Protein AF-A0A453SNB1-F1 (afdb_monomer_lite)

Radius of gyration: 25.29 Å; chains: 1; bounding box: 62×30×61 Å

Organism: Aegilops tauschii subsp. strangulata (NCBI:txid200361)

Structure (mmCIF, N/CA/C/O backbone):
data_AF-A0A453SNB1-F1
#
_entry.id   AF-A0A453SNB1-F1
#
loop_
_atom_site.group_PDB
_atom_site.id
_atom_site.type_symbol
_atom_site.label_atom_id
_atom_site.label_alt_id
_atom_site.label_comp_id
_atom_site.label_asym_id
_atom_site.label_entity_id
_atom_site.label_seq_id
_atom_site.pdbx_PDB_ins_code
_atom_site.Cartn_x
_atom_site.Cartn_y
_atom_site.Cartn_z
_atom_site.occupancy
_atom_site.B_iso_or_equiv
_atom_site.auth_seq_id
_atom_site.auth_comp_id
_atom_site.auth_asym_id
_atom_site.auth_atom_id
_atom_site.pdbx_PDB_model_num
ATOM 1 N N . MET A 1 1 ? 15.247 -21.596 -28.899 1.00 39.53 1 MET A N 1
ATOM 2 C CA . MET A 1 1 ? 14.717 -20.238 -28.649 1.00 39.53 1 MET A CA 1
ATOM 3 C C . MET A 1 1 ? 15.774 -19.451 -27.867 1.00 39.53 1 MET A C 1
ATOM 5 O O . MET A 1 1 ? 15.579 -19.156 -26.703 1.00 39.53 1 MET A O 1
ATOM 9 N N . ALA A 1 2 ? 16.946 -19.227 -28.479 1.00 36.28 2 ALA A N 1
ATOM 10 C CA . ALA A 1 2 ? 18.142 -18.674 -27.818 1.00 36.28 2 ALA A CA 1
ATOM 11 C C . ALA A 1 2 ? 19.017 -17.837 -28.780 1.00 36.28 2 ALA A C 1
ATOM 13 O O . ALA A 1 2 ? 20.202 -17.685 -28.550 1.00 36.28 2 ALA A O 1
ATOM 14 N N . SER A 1 3 ? 18.457 -17.332 -29.888 1.00 42.03 3 SER A N 1
ATOM 15 C CA . SER A 1 3 ? 19.256 -16.755 -30.989 1.00 42.03 3 SER A CA 1
ATOM 16 C C . SER A 1 3 ? 19.135 -15.230 -31.132 1.00 42.03 3 SER A C 1
ATOM 18 O O . SER A 1 3 ? 19.986 -14.609 -31.758 1.00 42.03 3 SER A O 1
ATOM 20 N N . THR A 1 4 ? 18.127 -14.592 -30.525 1.00 48.72 4 THR A N 1
ATOM 21 C CA . THR A 1 4 ? 17.898 -13.141 -30.685 1.00 48.72 4 THR A CA 1
ATOM 22 C C . THR A 1 4 ? 18.776 -12.283 -29.762 1.00 48.72 4 THR A C 1
ATOM 24 O O . THR A 1 4 ? 19.136 -11.174 -30.143 1.00 48.72 4 THR A O 1
ATOM 27 N N . GLY A 1 5 ? 19.166 -12.792 -28.585 1.00 46.88 5 GLY A N 1
ATOM 28 C CA . GLY A 1 5 ? 19.986 -12.051 -27.612 1.00 46.88 5 GLY A CA 1
ATOM 29 C C . GLY A 1 5 ? 21.475 -11.979 -27.964 1.00 46.88 5 GLY A C 1
ATOM 30 O O . GLY A 1 5 ? 22.120 -10.970 -27.712 1.00 46.88 5 GLY A O 1
ATOM 31 N N . GLU A 1 6 ? 22.031 -13.007 -28.607 1.00 47.53 6 GLU A N 1
ATOM 32 C CA . GLU A 1 6 ? 23.444 -12.998 -29.019 1.00 47.53 6 GLU A CA 1
ATOM 33 C C . GLU A 1 6 ? 23.689 -12.028 -30.185 1.00 47.53 6 GLU A C 1
ATOM 35 O O . GLU A 1 6 ? 24.735 -11.381 -30.271 1.00 47.53 6 GLU A O 1
ATOM 40 N N . HIS A 1 7 ? 22.686 -11.860 -31.052 1.00 47.31 7 HIS A N 1
ATOM 41 C CA . HIS A 1 7 ? 22.770 -10.957 -32.193 1.00 47.31 7 HIS A CA 1
ATOM 42 C C . HIS A 1 7 ? 22.855 -9.486 -31.762 1.00 47.31 7 HIS A C 1
ATOM 44 O O . HIS A 1 7 ? 23.685 -8.756 -32.294 1.00 47.31 7 HIS A O 1
ATOM 50 N N . THR A 1 8 ? 22.080 -9.037 -30.773 1.00 53.03 8 THR A N 1
ATOM 51 C CA . THR A 1 8 ? 22.113 -7.637 -30.304 1.00 53.03 8 THR A CA 1
ATOM 52 C C . THR A 1 8 ? 23.410 -7.295 -29.572 1.00 53.03 8 THR A C 1
ATOM 54 O O . THR A 1 8 ? 23.986 -6.234 -29.814 1.00 53.03 8 THR A O 1
ATOM 57 N N . VAL A 1 9 ? 23.933 -8.222 -28.764 1.00 54.91 9 VAL A N 1
ATOM 58 C CA . VAL A 1 9 ? 25.241 -8.088 -28.097 1.00 54.91 9 VAL A CA 1
ATOM 59 C C . VAL A 1 9 ? 26.369 -7.983 -29.129 1.00 54.91 9 VAL A C 1
ATOM 61 O O . VAL A 1 9 ? 27.257 -7.141 -29.002 1.00 54.91 9 VAL A O 1
ATOM 64 N N . SER A 1 10 ? 26.298 -8.772 -30.207 1.00 52.62 10 SER A N 1
ATOM 65 C CA . SER A 1 10 ? 27.281 -8.712 -31.295 1.00 52.62 10 SER A CA 1
ATOM 66 C C . SER A 1 10 ? 27.221 -7.414 -32.114 1.00 52.62 10 SER A C 1
ATOM 68 O O . SER A 1 10 ? 28.244 -6.988 -32.651 1.00 52.62 10 SER A O 1
ATOM 70 N N . LEU A 1 11 ? 26.054 -6.758 -32.190 1.00 54.19 11 LEU A N 1
ATOM 71 C CA . LEU A 1 11 ? 25.912 -5.457 -32.850 1.00 54.19 11 LEU A CA 1
ATOM 72 C C . LEU A 1 11 ? 26.470 -4.317 -31.994 1.00 54.19 11 LEU A C 1
ATOM 74 O O . LEU A 1 11 ? 27.152 -3.454 -32.538 1.00 54.19 11 LEU A O 1
ATOM 78 N N . LEU A 1 12 ? 26.273 -4.344 -30.671 1.00 54.28 12 LEU A N 1
ATOM 79 C CA . LEU A 1 12 ? 26.874 -3.363 -29.757 1.00 54.28 12 LEU A CA 1
ATOM 80 C C . LEU A 1 12 ? 28.407 -3.459 -29.726 1.00 54.28 12 LEU A C 1
ATOM 82 O O . LEU A 1 12 ? 29.081 -2.435 -29.673 1.00 54.28 12 LEU A O 1
ATOM 86 N N . ALA A 1 13 ? 28.965 -4.667 -29.854 1.00 57.50 13 ALA A N 1
ATOM 87 C CA . ALA A 1 13 ? 30.412 -4.882 -29.951 1.00 57.50 13 ALA A CA 1
ATOM 88 C C . ALA A 1 13 ? 31.044 -4.328 -31.248 1.00 57.50 13 ALA A C 1
ATOM 90 O O . ALA A 1 13 ? 32.267 -4.239 -31.348 1.00 57.50 13 ALA A O 1
ATOM 91 N N . ARG A 1 14 ? 30.226 -3.981 -32.252 1.00 59.19 14 ARG A N 1
ATOM 92 C CA . ARG A 1 14 ? 30.658 -3.501 -33.575 1.00 59.19 14 ARG A CA 1
ATOM 93 C C . ARG A 1 14 ? 30.433 -2.001 -33.788 1.00 59.19 14 ARG A C 1
ATOM 95 O O . ARG A 1 14 ? 30.797 -1.489 -34.846 1.00 59.19 14 ARG A O 1
ATOM 102 N N . LEU A 1 15 ? 29.822 -1.315 -32.823 1.00 55.97 15 LEU A N 1
ATOM 103 C CA . LEU A 1 15 ? 29.594 0.126 -32.862 1.00 55.97 15 LEU A CA 1
ATOM 104 C C . LEU A 1 15 ? 30.844 0.889 -32.389 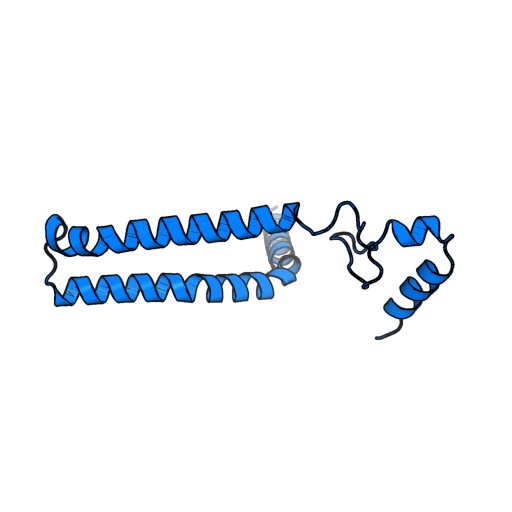1.00 55.97 15 LEU A C 1
ATOM 106 O O . LEU A 1 15 ? 31.593 0.374 -31.557 1.00 55.97 15 LEU A O 1
ATOM 110 N N . PRO A 1 16 ? 31.093 2.107 -32.908 1.00 57.72 16 PRO A N 1
ATOM 111 C CA . PRO A 1 16 ? 32.170 2.959 -32.412 1.00 57.72 16 PRO A CA 1
ATOM 112 C C . PRO A 1 16 ? 32.019 3.153 -30.899 1.00 57.72 16 PRO A C 1
ATOM 114 O O . PRO A 1 16 ? 30.904 3.324 -30.408 1.00 57.72 16 PRO A O 1
ATOM 117 N N . THR A 1 17 ? 33.136 3.125 -30.170 1.00 57.25 17 THR A N 1
ATOM 118 C CA . THR A 1 17 ? 33.204 3.138 -28.697 1.00 57.25 17 THR A CA 1
ATOM 119 C C . THR A 1 17 ? 32.357 4.244 -28.050 1.00 57.25 17 THR A C 1
ATOM 121 O O . THR A 1 17 ? 31.824 4.038 -26.967 1.00 57.25 17 THR A O 1
ATOM 124 N N . GLU A 1 18 ? 32.147 5.369 -28.743 1.00 56.44 18 GLU A N 1
ATOM 125 C CA . GLU A 1 18 ? 31.286 6.471 -28.289 1.00 56.44 18 GLU A CA 1
ATOM 126 C C . GLU A 1 18 ? 29.796 6.103 -28.187 1.00 56.44 18 GLU A C 1
ATOM 128 O O . GLU A 1 18 ? 29.119 6.528 -27.256 1.00 56.44 18 GLU A O 1
ATOM 133 N N . ALA A 1 19 ? 29.274 5.267 -29.090 1.00 56.31 19 ALA A N 1
ATOM 134 C CA . ALA A 1 19 ? 27.885 4.811 -29.015 1.00 56.31 19 ALA A CA 1
ATOM 135 C C . ALA A 1 19 ? 27.689 3.784 -27.887 1.00 56.31 19 ALA A C 1
ATOM 137 O O . ALA A 1 19 ? 26.620 3.722 -27.292 1.00 56.31 19 ALA A O 1
ATOM 138 N N . ALA A 1 20 ? 28.714 2.994 -27.552 1.00 58.16 20 ALA A N 1
ATOM 139 C CA . ALA A 1 20 ? 28.642 2.002 -26.478 1.00 58.16 20 ALA A CA 1
ATOM 140 C C . ALA A 1 20 ? 28.639 2.623 -25.064 1.00 58.16 20 ALA A C 1
ATOM 142 O O . ALA A 1 20 ? 28.152 1.988 -24.130 1.00 58.16 20 ALA A O 1
ATOM 143 N N . GLU A 1 21 ? 29.140 3.854 -24.890 1.00 61.22 21 GLU A N 1
ATOM 144 C CA . GLU A 1 21 ? 29.077 4.577 -23.608 1.00 61.22 21 GLU A CA 1
ATOM 145 C C . GLU A 1 21 ? 27.679 5.132 -23.289 1.00 61.22 21 GLU A C 1
ATOM 147 O O . GLU A 1 21 ? 27.337 5.307 -22.112 1.00 61.22 21 GLU A O 1
ATOM 152 N N . GLU A 1 22 ? 26.861 5.394 -24.313 1.00 68.81 22 GLU A N 1
ATOM 153 C CA . GLU A 1 22 ? 25.543 6.020 -24.162 1.00 68.81 22 GLU A CA 1
ATOM 154 C C . GLU A 1 22 ? 24.455 5.030 -23.700 1.00 68.81 22 GLU A C 1
ATOM 156 O O . GLU A 1 22 ? 23.502 5.420 -23.016 1.00 68.81 22 GLU A O 1
ATOM 161 N N . TYR A 1 23 ? 24.623 3.736 -23.992 1.00 69.62 23 TYR A N 1
ATOM 162 C CA . TYR A 1 23 ? 23.679 2.668 -23.646 1.00 69.62 23 TYR A CA 1
ATOM 163 C C . TYR A 1 23 ? 24.163 1.806 -22.472 1.00 69.62 23 TYR A C 1
ATOM 165 O O . TYR A 1 23 ? 25.355 1.678 -22.191 1.00 69.62 23 TYR A O 1
ATOM 173 N N . THR A 1 24 ? 23.223 1.204 -21.747 1.00 70.69 24 THR A N 1
ATOM 174 C CA . THR A 1 24 ? 23.516 0.304 -20.634 1.00 70.69 24 THR A CA 1
ATOM 175 C C . THR A 1 24 ? 24.057 -1.026 -21.167 1.00 70.69 24 THR A C 1
ATOM 177 O O . THR A 1 24 ? 23.393 -1.745 -21.910 1.00 70.69 24 THR A O 1
ATOM 180 N N . THR A 1 25 ? 25.294 -1.363 -20.801 1.00 69.25 25 THR A N 1
ATOM 181 C CA . THR A 1 25 ? 26.016 -2.552 -21.296 1.00 69.25 25 THR A CA 1
ATOM 182 C C . THR A 1 25 ? 25.624 -3.856 -20.581 1.00 69.25 25 THR A C 1
ATOM 184 O O . THR A 1 25 ? 26.208 -4.903 -20.836 1.00 69.25 25 THR A O 1
ATOM 187 N N . ASP A 1 26 ? 24.648 -3.799 -19.674 1.00 73.69 26 ASP A N 1
ATOM 188 C CA . ASP A 1 26 ? 24.143 -4.902 -18.845 1.00 73.69 26 ASP A CA 1
ATOM 189 C C . ASP A 1 26 ? 22.993 -5.691 -19.500 1.00 73.69 26 ASP A C 1
ATOM 191 O O . ASP A 1 26 ? 22.501 -6.660 -18.925 1.00 73.69 26 ASP A O 1
ATOM 195 N N . GLY A 1 27 ? 22.569 -5.291 -20.704 1.00 68.75 27 GLY A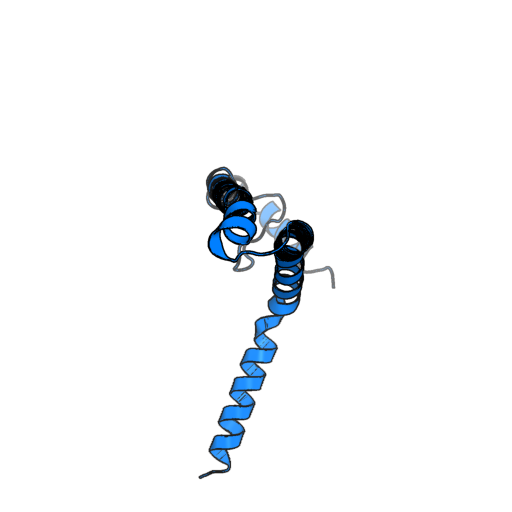 N 1
ATOM 196 C CA . GLY A 1 27 ? 21.453 -5.914 -21.419 1.00 68.75 27 GLY A CA 1
ATOM 197 C C . GLY A 1 27 ? 20.071 -5.407 -20.995 1.00 68.75 27 GLY A C 1
ATOM 198 O O . GLY A 1 27 ? 19.070 -5.991 -21.407 1.00 68.75 27 GLY A O 1
ATOM 199 N N . SER A 1 28 ? 19.997 -4.331 -20.204 1.00 71.81 28 SER A N 1
ATOM 200 C CA . SER A 1 28 ? 18.743 -3.632 -19.912 1.00 71.81 28 SER A CA 1
ATOM 201 C C . SER A 1 28 ? 18.116 -3.077 -21.199 1.00 71.81 28 SER A C 1
ATOM 203 O O . SER A 1 28 ? 18.791 -2.460 -22.029 1.00 71.81 28 SER A O 1
ATOM 205 N N . LEU A 1 29 ? 16.814 -3.316 -21.369 1.00 73.00 29 LEU A N 1
ATOM 206 C CA . LEU A 1 29 ? 16.020 -2.850 -22.502 1.00 73.00 29 LEU A CA 1
ATOM 207 C C . LEU A 1 29 ? 14.983 -1.835 -22.019 1.00 73.00 29 LEU A C 1
ATOM 209 O O . LEU A 1 29 ? 14.419 -1.978 -20.934 1.00 73.00 29 LEU A O 1
ATOM 213 N N . ASP A 1 30 ? 14.723 -0.821 -22.834 1.00 71.81 30 ASP A N 1
ATOM 214 C CA . ASP A 1 30 ? 13.621 0.113 -22.619 1.00 71.81 30 ASP A CA 1
ATOM 215 C C . ASP A 1 30 ? 12.264 -0.566 -22.900 1.00 71.81 30 ASP A C 1
ATOM 217 O O . ASP A 1 30 ? 12.201 -1.673 -23.443 1.00 71.81 30 ASP A O 1
ATOM 221 N N . PHE A 1 31 ? 11.158 0.107 -22.577 1.00 66.75 31 PHE A N 1
ATOM 222 C CA . PHE A 1 31 ? 9.794 -0.384 -22.824 1.00 66.75 31 PHE A CA 1
ATOM 223 C C . PHE A 1 31 ? 9.518 -0.733 -24.299 1.00 66.75 31 PHE A C 1
ATOM 225 O O . PHE A 1 31 ? 8.681 -1.593 -24.571 1.00 66.75 31 PHE A O 1
ATOM 232 N N . ASP A 1 32 ? 10.250 -0.120 -25.234 1.00 73.00 32 ASP A N 1
ATOM 233 C CA . ASP A 1 32 ? 10.171 -0.381 -26.679 1.00 73.00 32 ASP A CA 1
ATOM 234 C C . ASP A 1 32 ? 11.093 -1.526 -27.156 1.00 73.00 32 ASP A C 1
ATOM 236 O O . ASP A 1 32 ? 11.170 -1.810 -28.350 1.00 73.00 32 ASP A O 1
ATOM 240 N N . GLY A 1 33 ? 11.816 -2.191 -26.246 1.00 69.00 33 GLY A N 1
ATOM 241 C CA . GLY A 1 33 ? 12.725 -3.301 -26.565 1.00 69.00 33 GLY A CA 1
ATOM 242 C C . GLY A 1 33 ? 14.085 -2.881 -27.137 1.00 69.00 33 GLY A C 1
ATOM 243 O O . GLY A 1 33 ? 14.858 -3.737 -27.565 1.00 69.00 33 GLY A O 1
ATOM 244 N N . ASN A 1 34 ? 14.393 -1.582 -27.137 1.00 75.25 34 ASN A N 1
ATOM 245 C CA . ASN A 1 34 ? 15.698 -1.041 -27.528 1.00 75.25 34 ASN A CA 1
ATOM 246 C C . ASN A 1 34 ? 16.689 -1.086 -26.349 1.00 75.25 34 ASN A C 1
ATOM 248 O O . ASN A 1 34 ? 16.241 -1.047 -25.204 1.00 75.25 34 ASN A O 1
ATOM 252 N N . PRO A 1 35 ? 18.017 -1.122 -26.585 1.00 72.75 35 PRO A N 1
ATOM 253 C CA . PRO A 1 35 ? 19.011 -0.994 -25.517 1.00 72.75 35 PRO A CA 1
ATOM 254 C C . PRO A 1 35 ? 18.745 0.266 -24.687 1.00 72.75 35 PRO A C 1
ATOM 256 O O . PRO A 1 35 ? 18.554 1.346 -25.249 1.00 72.75 35 PRO A O 1
ATOM 259 N N . ALA A 1 36 ? 18.689 0.140 -23.362 1.00 73.75 36 ALA A N 1
ATOM 260 C CA . ALA A 1 36 ? 18.338 1.261 -22.501 1.00 73.75 36 ALA A CA 1
ATOM 261 C C . ALA A 1 36 ? 19.446 2.326 -22.492 1.00 73.75 36 ALA A C 1
ATOM 263 O O . ALA A 1 36 ? 20.635 2.028 -22.404 1.00 73.75 36 ALA A O 1
ATOM 264 N N . LEU A 1 37 ? 19.062 3.601 -22.572 1.00 72.88 37 LEU A N 1
ATOM 265 C CA . LEU A 1 37 ? 20.001 4.724 -22.495 1.00 72.88 37 LEU A CA 1
ATOM 266 C C . LEU A 1 37 ? 20.478 4.909 -21.051 1.00 72.88 37 LEU A C 1
ATOM 268 O O . LEU A 1 37 ? 19.661 5.110 -20.148 1.00 72.88 37 LEU A O 1
ATOM 272 N N . LYS A 1 38 ? 21.793 4.918 -20.823 1.00 70.94 38 LYS A N 1
ATOM 273 C CA . LYS A 1 38 ? 22.415 5.014 -19.489 1.00 70.94 38 LYS A CA 1
ATOM 274 C C . LYS A 1 38 ? 22.147 6.354 -18.797 1.00 70.94 38 LYS A C 1
ATOM 276 O O . LYS A 1 38 ? 22.074 6.422 -17.574 1.00 70.94 38 LYS A O 1
ATOM 281 N N . ASN A 1 39 ? 21.981 7.428 -19.572 1.00 69.31 39 ASN A N 1
ATOM 282 C CA . ASN A 1 39 ? 21.727 8.783 -19.064 1.00 69.31 39 ASN A CA 1
ATOM 283 C C . ASN A 1 39 ? 20.252 9.045 -18.688 1.00 69.31 39 ASN A C 1
ATOM 285 O O . ASN A 1 39 ? 19.963 9.963 -17.915 1.00 69.31 39 ASN A O 1
ATOM 289 N N . ARG A 1 40 ? 19.314 8.260 -19.232 1.00 66.00 40 ARG A N 1
ATOM 290 C CA . ARG A 1 40 ? 17.862 8.452 -19.077 1.00 66.00 40 ARG A CA 1
ATOM 291 C C . ARG A 1 40 ? 17.199 7.363 -18.244 1.00 66.00 40 ARG A C 1
ATOM 293 O O . ARG A 1 40 ? 16.171 7.643 -17.627 1.00 66.00 40 ARG A O 1
ATOM 300 N N . THR A 1 41 ? 17.777 6.168 -18.208 1.00 66.50 41 THR A N 1
ATOM 301 C CA . THR A 1 41 ? 17.163 4.983 -17.603 1.00 66.50 41 THR A CA 1
ATOM 302 C C . THR A 1 41 ? 17.808 4.681 -16.252 1.00 66.50 41 THR A C 1
ATOM 304 O O . THR A 1 41 ? 19.020 4.518 -16.152 1.00 66.50 41 THR A O 1
ATOM 307 N N . GLY A 1 42 ? 16.994 4.606 -15.194 1.00 70.50 42 GLY A N 1
ATOM 308 C CA . GLY A 1 42 ? 17.449 4.251 -13.844 1.00 70.50 42 GLY A CA 1
ATOM 309 C C . GLY A 1 42 ? 18.094 5.389 -13.032 1.00 70.50 42 GLY A C 1
ATOM 310 O O . GLY A 1 42 ? 17.959 6.577 -13.328 1.00 70.50 42 GLY A O 1
ATOM 311 N N . GLY A 1 43 ? 18.741 5.026 -11.920 1.00 79.81 43 GLY A N 1
ATOM 312 C CA . GLY A 1 43 ? 19.470 5.951 -11.044 1.00 79.81 43 GLY A CA 1
ATOM 313 C C . GLY A 1 43 ? 18.605 6.769 -10.070 1.00 79.81 43 GLY A C 1
ATOM 314 O O . GLY A 1 43 ? 17.533 6.350 -9.627 1.00 79.81 43 GLY A O 1
ATOM 315 N N . TRP A 1 44 ? 19.082 7.966 -9.704 1.00 80.38 44 TRP A N 1
ATOM 316 C CA . TRP A 1 44 ? 18.494 8.797 -8.638 1.00 80.38 44 TRP A CA 1
ATOM 317 C C . TRP A 1 44 ? 17.044 9.230 -8.905 1.00 80.38 44 TRP A C 1
ATOM 319 O O . TRP A 1 44 ? 16.264 9.412 -7.972 1.00 80.38 44 TRP A O 1
ATOM 329 N N . ARG A 1 45 ? 16.644 9.378 -10.177 1.00 80.19 45 ARG A N 1
ATOM 330 C CA . ARG A 1 45 ? 15.261 9.746 -10.530 1.00 80.19 45 ARG A CA 1
ATOM 331 C C . ARG A 1 45 ? 14.275 8.636 -10.162 1.00 80.19 45 ARG A C 1
ATOM 333 O O . ARG A 1 45 ? 13.279 8.945 -9.516 1.00 80.19 45 ARG A O 1
ATOM 340 N N . ALA A 1 46 ? 14.593 7.384 -10.495 1.00 83.31 46 ALA A N 1
ATOM 341 C CA . ALA A 1 46 ? 13.791 6.218 -10.120 1.00 83.31 46 ALA A CA 1
ATOM 342 C C . ALA A 1 46 ? 13.827 5.968 -8.603 1.00 83.31 46 ALA A C 1
ATOM 344 O O . ALA A 1 46 ? 12.797 5.704 -7.985 1.00 83.31 46 ALA A O 1
ATOM 345 N N . CYS A 1 47 ? 14.999 6.137 -7.982 1.00 87.81 47 CYS A N 1
ATOM 346 C CA . CYS A 1 47 ? 15.153 5.993 -6.536 1.00 87.81 47 CYS A CA 1
ATOM 347 C C . CYS A 1 47 ? 14.237 6.956 -5.761 1.00 87.81 47 CYS A C 1
ATOM 349 O O . CYS A 1 47 ? 13.508 6.528 -4.872 1.00 87.81 47 CYS A O 1
ATOM 351 N N . ARG A 1 48 ? 14.178 8.242 -6.146 1.00 88.88 48 ARG A N 1
ATOM 352 C CA . ARG A 1 48 ? 13.296 9.221 -5.484 1.00 88.88 48 ARG A CA 1
ATOM 353 C C . ARG A 1 48 ? 11.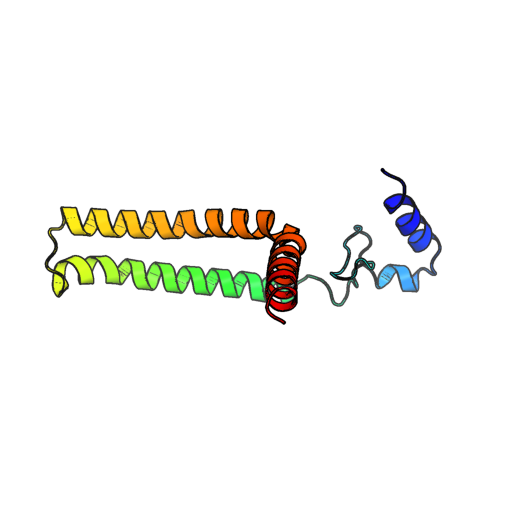815 8.857 -5.569 1.00 88.88 48 ARG A C 1
ATOM 355 O O . ARG A 1 48 ? 11.108 9.066 -4.589 1.00 88.88 48 ARG A O 1
ATOM 362 N N . SER A 1 49 ? 11.342 8.323 -6.698 1.00 86.19 49 SER A N 1
ATOM 363 C CA . SER A 1 49 ? 9.949 7.871 -6.800 1.00 86.19 49 SER A CA 1
ATOM 364 C C . SER A 1 49 ? 9.674 6.668 -5.902 1.00 86.19 49 SER A C 1
ATOM 366 O O . SER A 1 49 ? 8.680 6.683 -5.188 1.00 86.19 49 SER A O 1
ATOM 368 N N . VAL A 1 50 ? 10.574 5.678 -5.865 1.00 90.69 50 VAL A N 1
ATOM 369 C CA . VAL A 1 50 ? 10.422 4.496 -4.997 1.00 90.69 50 VAL A CA 1
ATOM 370 C C . VAL A 1 50 ? 10.413 4.902 -3.523 1.00 90.69 50 VAL A C 1
ATOM 372 O O . VAL A 1 50 ? 9.504 4.528 -2.786 1.00 90.69 50 VAL A O 1
ATOM 375 N N . LEU A 1 51 ? 11.373 5.733 -3.106 1.00 93.44 51 LEU A N 1
ATOM 376 C CA . LEU A 1 51 ? 11.450 6.241 -1.736 1.00 93.44 51 LEU A CA 1
ATOM 377 C C . LEU A 1 51 ? 10.225 7.081 -1.361 1.00 93.44 51 LEU A C 1
ATOM 379 O O . LEU A 1 51 ? 9.717 6.957 -0.252 1.00 93.44 51 LEU A O 1
ATOM 383 N N . GLY A 1 52 ? 9.737 7.922 -2.276 1.00 94.62 52 GLY A N 1
ATOM 384 C CA . GLY A 1 52 ? 8.538 8.725 -2.051 1.00 94.62 52 GLY A CA 1
ATOM 385 C C . GLY A 1 52 ? 7.294 7.861 -1.850 1.00 94.62 52 GLY A C 1
ATOM 386 O O . GLY A 1 52 ? 6.526 8.101 -0.921 1.00 94.62 52 GLY A O 1
ATOM 387 N N . THR A 1 53 ? 7.113 6.829 -2.677 1.00 90.38 53 THR A N 1
ATOM 388 C CA . THR A 1 53 ? 6.001 5.882 -2.536 1.00 90.38 53 THR A CA 1
ATOM 389 C C . THR A 1 53 ? 6.069 5.132 -1.208 1.00 90.38 53 THR A C 1
ATOM 391 O O . THR A 1 53 ? 5.064 5.083 -0.501 1.00 90.38 53 THR A O 1
ATOM 394 N N . GLU A 1 54 ? 7.240 4.616 -0.834 1.00 91.88 54 GLU A N 1
ATOM 395 C CA . GLU A 1 54 ? 7.432 3.899 0.433 1.00 91.88 54 GLU A CA 1
ATOM 396 C C . GLU A 1 54 ? 7.186 4.806 1.646 1.00 91.88 54 GLU A C 1
ATOM 398 O O . GLU A 1 54 ? 6.518 4.423 2.607 1.00 91.88 54 GLU A O 1
ATOM 403 N N . PHE A 1 55 ? 7.661 6.051 1.582 1.00 94.50 55 PHE A N 1
ATOM 404 C CA . PHE A 1 55 ? 7.438 7.037 2.632 1.00 94.50 55 PHE A CA 1
ATOM 405 C C . PHE A 1 55 ? 5.951 7.372 2.794 1.00 94.50 55 PHE A C 1
ATOM 407 O O . PHE A 1 55 ? 5.433 7.359 3.910 1.00 94.50 55 PHE A O 1
ATOM 414 N N . CYS A 1 56 ? 5.244 7.632 1.690 1.00 94.38 56 CYS A N 1
ATOM 415 C CA . CYS A 1 56 ? 3.803 7.885 1.707 1.00 94.38 56 CYS A CA 1
ATOM 416 C C . CYS A 1 56 ? 3.021 6.682 2.244 1.00 94.38 56 CYS A C 1
ATOM 418 O O . CYS A 1 56 ? 2.095 6.860 3.037 1.00 94.38 56 CYS A O 1
ATOM 420 N N . TYR A 1 57 ? 3.409 5.467 1.845 1.00 89.56 57 TYR A N 1
ATOM 421 C CA . TYR A 1 57 ? 2.827 4.230 2.357 1.00 89.56 57 TYR A CA 1
ATOM 422 C C . TYR A 1 57 ? 3.005 4.124 3.876 1.00 89.56 57 TYR A C 1
ATOM 424 O O . TYR A 1 57 ? 2.020 3.971 4.602 1.00 89.56 57 TYR A O 1
ATOM 432 N N . CYS A 1 58 ? 4.233 4.308 4.370 1.00 93.31 58 CYS A N 1
ATOM 433 C CA . CYS A 1 58 ? 4.530 4.315 5.798 1.00 93.31 58 CYS A CA 1
ATOM 434 C C . CYS A 1 58 ? 3.712 5.377 6.544 1.00 93.31 58 CYS A C 1
ATOM 436 O O . CYS A 1 58 ? 3.103 5.076 7.570 1.00 93.31 58 CYS A O 1
ATOM 438 N N . LEU A 1 59 ? 3.665 6.610 6.038 1.00 94.94 59 LEU A N 1
ATOM 439 C CA . LEU A 1 59 ? 2.967 7.716 6.689 1.00 94.94 59 LEU A CA 1
ATOM 440 C C . LEU A 1 59 ? 1.459 7.455 6.801 1.00 94.94 59 LEU A C 1
ATOM 442 O O . LEU A 1 59 ? 0.882 7.629 7.875 1.00 94.94 59 LEU A O 1
ATOM 446 N N . ALA A 1 60 ? 0.829 6.979 5.726 1.00 92.88 60 ALA A N 1
ATOM 447 C CA . ALA A 1 60 ? -0.588 6.635 5.727 1.00 92.88 60 ALA A CA 1
ATOM 448 C C . ALA A 1 60 ? -0.889 5.448 6.655 1.00 92.88 60 ALA A C 1
ATOM 450 O O . ALA A 1 60 ? -1.822 5.514 7.459 1.00 92.88 60 ALA A O 1
ATOM 451 N N . PHE A 1 61 ? -0.080 4.384 6.589 1.00 92.50 61 PHE A N 1
ATOM 452 C CA . PHE A 1 61 ? -0.271 3.189 7.408 1.00 92.50 61 PHE A CA 1
ATOM 453 C C . PHE A 1 61 ? -0.189 3.506 8.902 1.00 92.50 61 PHE A C 1
ATOM 455 O O . PHE A 1 61 ? -1.094 3.157 9.662 1.00 92.50 61 PHE A O 1
ATOM 462 N N . HIS A 1 62 ? 0.859 4.208 9.335 1.00 92.38 62 HIS A N 1
ATOM 463 C CA . HIS A 1 62 ? 1.028 4.557 10.745 1.00 92.38 62 HIS A CA 1
ATOM 464 C C . HIS A 1 62 ? -0.006 5.597 11.196 1.00 92.38 62 HIS A C 1
ATOM 466 O O . HIS A 1 62 ? -0.572 5.461 12.281 1.00 92.38 62 HIS A O 1
ATOM 472 N N . GLY A 1 63 ? -0.325 6.584 10.350 1.00 94.00 63 GLY A N 1
ATOM 473 C CA . GLY A 1 63 ? -1.344 7.593 10.643 1.00 94.00 63 GLY A CA 1
ATOM 474 C C . GLY A 1 63 ? -2.723 6.987 10.917 1.00 94.00 63 GLY A C 1
ATOM 475 O O . GLY A 1 63 ? -3.388 7.367 11.882 1.00 94.00 63 GLY A O 1
ATOM 476 N N . ILE A 1 64 ? -3.133 5.997 10.121 1.00 92.50 64 ILE A N 1
ATOM 477 C CA . ILE A 1 64 ? -4.387 5.266 10.340 1.00 92.50 64 ILE A CA 1
ATOM 478 C C . ILE A 1 64 ? -4.263 4.340 11.554 1.00 92.50 64 ILE A C 1
ATOM 480 O O . ILE A 1 64 ? -5.139 4.363 12.417 1.00 92.50 64 ILE A O 1
ATOM 484 N N . SER A 1 65 ? -3.167 3.580 11.670 1.00 90.62 65 SER A N 1
ATOM 485 C CA . SER A 1 65 ? -2.949 2.614 12.760 1.00 90.62 65 SER A CA 1
ATOM 486 C C . SER A 1 65 ? -3.138 3.231 14.147 1.00 90.62 65 SER A C 1
ATOM 488 O O . SER A 1 65 ? -3.817 2.647 14.992 1.00 90.62 65 SER A O 1
ATOM 490 N N . PHE A 1 66 ? -2.575 4.421 14.382 1.00 89.06 66 PHE A N 1
ATOM 491 C CA . PHE A 1 66 ? -2.650 5.080 15.689 1.00 89.06 66 PHE A CA 1
ATOM 492 C C . PHE A 1 66 ? -4.044 5.611 16.030 1.00 89.06 66 PHE A C 1
ATOM 494 O O . PHE A 1 66 ? -4.426 5.623 17.198 1.00 89.06 66 PHE A O 1
ATOM 501 N N . ASN A 1 67 ? -4.821 6.029 15.030 1.00 90.44 67 ASN A N 1
ATOM 502 C CA . ASN A 1 67 ? -6.148 6.605 15.253 1.00 90.44 67 ASN A CA 1
ATOM 503 C C . ASN A 1 67 ? -7.265 5.550 15.255 1.00 90.44 67 ASN A C 1
ATOM 505 O O . ASN A 1 67 ? -8.320 5.763 15.852 1.00 90.44 67 ASN A O 1
ATOM 509 N N . LEU A 1 68 ? -7.040 4.398 14.619 1.00 87.06 68 LEU A N 1
ATOM 510 C CA . LEU A 1 68 ? -8.068 3.386 14.393 1.00 87.06 68 LEU A CA 1
ATOM 511 C C . LEU A 1 68 ? -8.560 2.723 15.688 1.00 87.06 68 LEU A C 1
ATOM 513 O O . LEU A 1 68 ? -9.765 2.547 15.857 1.00 87.06 68 LEU A O 1
ATOM 517 N N . VAL A 1 69 ? -7.654 2.391 16.616 1.00 86.31 69 VAL A N 1
ATOM 518 C CA . VAL A 1 69 ? -8.018 1.768 17.905 1.00 86.31 69 VAL A CA 1
ATOM 519 C C . VAL A 1 69 ? -8.928 2.701 18.704 1.00 86.31 69 VAL A C 1
ATOM 521 O O . VAL A 1 69 ? -10.009 2.294 19.123 1.00 86.31 69 VAL A O 1
ATOM 524 N N . THR A 1 70 ? -8.517 3.962 18.860 1.00 87.69 70 THR A N 1
ATOM 525 C CA . THR A 1 70 ? -9.263 4.995 19.594 1.0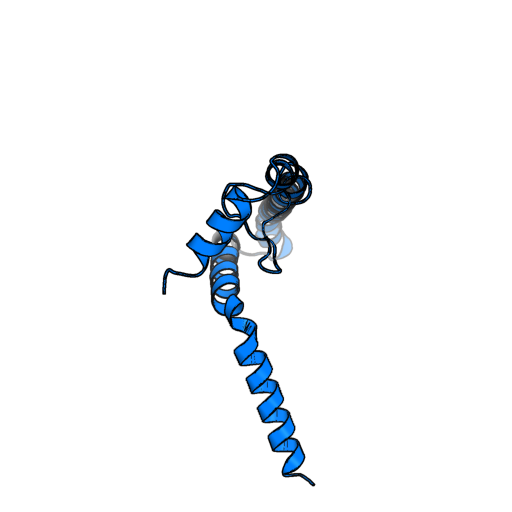0 87.69 70 THR A CA 1
ATOM 526 C C . THR A 1 70 ? -10.612 5.293 18.945 1.00 87.69 70 THR A C 1
ATOM 528 O O . THR A 1 70 ? -11.602 5.498 19.641 1.00 87.69 70 THR A O 1
ATOM 531 N N . TYR A 1 71 ? -10.684 5.279 17.613 1.00 89.75 71 TYR A N 1
ATOM 532 C CA . TYR A 1 71 ? -11.944 5.450 16.895 1.00 89.75 71 TYR A CA 1
ATOM 533 C C . TYR A 1 71 ? -12.916 4.285 17.143 1.00 89.75 71 TYR A C 1
ATOM 535 O O . TYR A 1 71 ? -14.091 4.503 17.440 1.00 89.75 71 TYR A O 1
ATOM 543 N N . LEU A 1 72 ? -12.430 3.042 17.076 1.00 84.44 72 LEU A N 1
ATOM 544 C CA . LEU A 1 72 ? -13.254 1.846 17.271 1.00 84.44 72 LEU A CA 1
ATOM 545 C C . LEU A 1 72 ? -13.776 1.713 18.707 1.00 84.44 72 LEU A C 1
ATOM 547 O O . LEU A 1 72 ? -14.926 1.317 18.901 1.00 84.44 72 LEU A O 1
ATOM 551 N N . THR A 1 73 ? -12.959 2.045 19.706 1.00 86.38 73 THR A N 1
ATOM 552 C CA . THR A 1 73 ? -13.363 1.967 21.118 1.00 86.38 73 THR A CA 1
ATOM 553 C C . THR A 1 73 ? -14.166 3.188 21.561 1.00 86.38 73 THR A C 1
ATOM 555 O O . THR A 1 73 ? -15.153 3.035 22.274 1.00 86.38 73 THR A O 1
ATOM 558 N N . GLY A 1 74 ? -13.781 4.392 21.126 1.00 86.19 74 GLY A N 1
ATOM 559 C CA . GLY A 1 74 ? -14.379 5.649 21.579 1.00 86.19 74 GLY A CA 1
ATOM 560 C C . GLY A 1 74 ? -15.624 6.082 20.805 1.00 86.19 74 GLY A C 1
ATOM 561 O O . GLY A 1 74 ? -16.607 6.488 21.416 1.00 86.19 74 GLY A O 1
ATOM 562 N N . VAL A 1 75 ? -15.602 6.003 19.471 1.00 87.00 75 VAL A N 1
ATOM 563 C CA . VAL A 1 75 ? -16.709 6.486 18.619 1.00 87.00 75 VAL A CA 1
ATOM 564 C C . VAL A 1 75 ? -17.672 5.357 18.278 1.00 87.00 75 VAL A C 1
ATOM 566 O O . VAL A 1 75 ? -18.885 5.532 18.340 1.00 87.00 75 VAL A O 1
ATOM 569 N N . LEU A 1 76 ? -17.134 4.187 17.926 1.00 84.81 76 LEU A N 1
ATOM 570 C CA . LEU A 1 76 ? -17.940 3.036 17.517 1.00 84.81 76 LEU A CA 1
ATOM 571 C C . LEU A 1 76 ? -18.423 2.185 18.705 1.00 84.81 76 LEU A C 1
ATOM 573 O O . LEU A 1 76 ? -19.241 1.286 18.518 1.00 84.81 76 LEU A O 1
ATOM 577 N N . GLY A 1 77 ? -17.916 2.453 19.914 1.00 87.62 77 GLY A N 1
ATOM 578 C CA . GLY A 1 77 ? -18.319 1.776 21.148 1.00 87.62 77 GLY A CA 1
ATOM 579 C C . GLY A 1 77 ? -18.037 0.271 21.162 1.00 87.62 77 GLY A C 1
ATOM 580 O O . GLY A 1 77 ? -18.704 -0.472 21.882 1.00 87.62 77 GLY A O 1
ATOM 581 N N . GLN A 1 78 ? -17.090 -0.215 20.350 1.00 88.06 78 GLN A N 1
ATOM 582 C CA . GLN A 1 78 ? -16.754 -1.637 20.336 1.00 88.06 78 GLN A CA 1
ATOM 583 C C . GLN A 1 78 ? -16.030 -2.052 21.620 1.00 88.06 78 GLN A C 1
ATOM 585 O O . GLN A 1 78 ? -15.238 -1.300 22.187 1.00 88.06 78 GLN A O 1
ATOM 590 N N . SER A 1 79 ? -16.253 -3.296 22.056 1.00 88.88 79 SER A N 1
ATOM 591 C CA . SER A 1 79 ? -15.471 -3.879 23.148 1.00 88.88 79 SER A CA 1
ATOM 592 C C . SER A 1 79 ? -13.994 -3.975 22.754 1.00 88.88 79 SER A C 1
ATOM 594 O O . SER A 1 79 ? -13.672 -4.191 21.585 1.00 88.88 79 SER A O 1
ATOM 596 N N . ASN A 1 80 ? -13.082 -3.874 23.728 1.00 87.06 80 ASN A N 1
ATOM 597 C CA . ASN A 1 80 ? -11.634 -3.936 23.473 1.00 87.06 80 ASN A CA 1
ATOM 598 C C . ASN A 1 80 ? -11.218 -5.183 22.671 1.00 87.06 80 ASN A C 1
ATOM 600 O O . ASN A 1 80 ? -10.349 -5.105 21.806 1.00 87.06 80 ASN A O 1
ATOM 604 N N . VAL A 1 81 ? -11.881 -6.318 22.912 1.00 90.00 81 VAL A N 1
ATOM 605 C CA . VAL A 1 81 ? -11.640 -7.573 22.185 1.00 90.00 81 VAL A CA 1
ATOM 606 C C . VAL A 1 81 ? -12.073 -7.463 20.717 1.00 90.00 81 VAL A C 1
ATOM 608 O O . VAL A 1 81 ? -11.338 -7.884 19.823 1.00 90.00 81 VAL A O 1
ATOM 611 N N . ALA A 1 82 ? -13.242 -6.873 20.447 1.00 87.62 82 ALA A N 1
ATOM 612 C CA . ALA A 1 82 ? -13.738 -6.675 19.085 1.00 87.62 82 ALA A CA 1
ATOM 613 C C . ALA A 1 82 ? -12.902 -5.639 18.313 1.00 87.62 82 ALA A C 1
ATOM 615 O O . ALA A 1 82 ? -12.535 -5.884 17.163 1.00 87.62 82 ALA A O 1
ATOM 616 N N . ALA A 1 83 ? -12.530 -4.535 18.965 1.00 88.81 83 ALA A N 1
ATOM 617 C CA . ALA A 1 83 ? -11.678 -3.504 18.383 1.00 88.81 83 ALA A CA 1
ATOM 618 C C . ALA A 1 83 ? -10.294 -4.058 18.008 1.00 88.81 83 ALA A C 1
ATOM 620 O O . ALA A 1 83 ? -9.846 -3.866 16.879 1.00 88.81 83 ALA A O 1
ATOM 621 N N . ALA A 1 84 ? -9.649 -4.814 18.904 1.00 89.75 84 ALA A N 1
ATOM 622 C CA . ALA A 1 84 ? -8.362 -5.451 18.623 1.00 89.75 84 ALA A CA 1
ATOM 623 C C . ALA A 1 84 ? -8.446 -6.402 17.419 1.00 89.75 84 ALA A C 1
ATOM 625 O O . ALA A 1 84 ? -7.610 -6.340 16.519 1.00 89.75 84 ALA A O 1
ATOM 626 N N . ARG A 1 85 ? -9.503 -7.224 17.343 1.00 92.00 85 ARG A N 1
ATOM 627 C CA . ARG A 1 85 ? -9.728 -8.131 16.208 1.00 92.00 85 ARG A CA 1
ATOM 628 C C . ARG A 1 85 ? -9.885 -7.377 14.886 1.00 92.00 85 ARG A C 1
ATOM 630 O O . ARG A 1 85 ? -9.319 -7.798 13.875 1.00 92.00 85 ARG A O 1
ATOM 637 N N . ASN A 1 86 ? -10.625 -6.271 14.882 1.00 91.06 86 ASN A N 1
ATOM 638 C CA . ASN A 1 86 ? -10.812 -5.451 13.687 1.00 91.06 86 ASN A CA 1
ATOM 639 C C . ASN A 1 86 ? -9.506 -4.778 13.244 1.00 91.06 86 ASN A C 1
ATOM 641 O O . ASN A 1 86 ? -9.190 -4.796 12.057 1.00 91.06 86 ASN A O 1
ATOM 645 N N . VAL A 1 87 ? -8.713 -4.260 14.184 1.00 92.25 87 VAL A N 1
ATOM 646 C CA . VAL A 1 87 ? -7.406 -3.648 13.893 1.00 92.25 87 VAL A CA 1
ATOM 647 C C . VAL A 1 87 ? -6.433 -4.676 13.318 1.00 92.25 87 VAL A C 1
ATOM 649 O O . VAL A 1 87 ? -5.829 -4.417 12.279 1.00 92.25 87 VAL A O 1
ATOM 652 N N . SER A 1 88 ? -6.331 -5.869 13.912 1.00 93.25 88 SER A N 1
ATOM 653 C CA . SER A 1 88 ? -5.481 -6.942 13.378 1.00 93.25 88 SER A CA 1
ATOM 654 C C . SER A 1 88 ? -5.934 -7.409 11.992 1.00 93.25 88 SER A C 1
ATOM 656 O O . SER A 1 88 ? -5.100 -7.666 11.126 1.00 93.25 88 SER A O 1
ATOM 658 N N . THR A 1 89 ? -7.247 -7.479 11.748 1.00 93.94 89 THR A N 1
ATOM 659 C CA . THR A 1 89 ? -7.797 -7.834 10.426 1.00 93.94 89 THR A CA 1
ATOM 660 C C . THR A 1 89 ? -7.463 -6.771 9.378 1.00 93.94 89 THR A C 1
ATOM 662 O O . THR A 1 89 ? -7.077 -7.102 8.255 1.00 93.94 89 THR A O 1
ATOM 665 N N . TRP A 1 90 ? -7.568 -5.491 9.741 1.00 94.19 90 TRP A N 1
ATOM 666 C CA . TRP A 1 90 ? -7.176 -4.384 8.873 1.00 94.19 90 TRP A CA 1
ATOM 667 C C . TRP A 1 90 ? -5.678 -4.441 8.536 1.00 94.19 90 TRP A C 1
ATOM 669 O O . TRP A 1 90 ? -5.327 -4.424 7.357 1.00 94.19 90 TRP A O 1
ATOM 679 N N . GLN A 1 91 ? -4.805 -4.630 9.533 1.00 93.81 91 GLN A N 1
ATOM 680 C CA . GLN A 1 91 ? -3.360 -4.784 9.312 1.00 93.81 91 GLN A CA 1
ATOM 681 C C . GLN A 1 91 ? -3.044 -5.966 8.389 1.00 93.81 91 GLN A C 1
ATOM 683 O O . GLN A 1 91 ? -2.291 -5.812 7.429 1.00 93.81 91 GLN A O 1
ATOM 688 N N . ALA A 1 92 ? -3.654 -7.131 8.630 1.00 93.81 92 ALA A N 1
ATOM 689 C CA . ALA A 1 92 ? -3.479 -8.304 7.777 1.00 93.81 92 ALA A CA 1
ATOM 690 C C . ALA A 1 92 ? -3.902 -8.022 6.325 1.00 93.81 92 ALA A C 1
ATOM 692 O O . ALA A 1 92 ? -3.207 -8.411 5.390 1.00 93.81 92 ALA A O 1
ATOM 693 N N . THR A 1 93 ? -4.997 -7.284 6.127 1.00 92.56 93 THR A N 1
ATOM 694 C CA . THR A 1 93 ? -5.462 -6.886 4.790 1.00 92.56 93 THR A CA 1
ATOM 695 C C . THR A 1 93 ? -4.450 -5.976 4.092 1.00 92.56 93 THR A C 1
ATOM 697 O O . THR A 1 93 ? -4.144 -6.197 2.922 1.00 92.56 93 THR A O 1
ATOM 700 N N . CYS A 1 94 ? -3.879 -4.996 4.801 1.00 91.56 94 CYS A N 1
ATOM 701 C CA . CYS A 1 94 ? -2.833 -4.126 4.258 1.00 91.56 94 CYS A CA 1
ATOM 702 C C . CYS A 1 94 ? -1.580 -4.907 3.835 1.00 91.56 94 CYS A C 1
ATOM 704 O O . CYS A 1 94 ? -1.019 -4.602 2.790 1.00 91.56 94 CYS A O 1
ATOM 706 N N . PHE A 1 95 ? -1.172 -5.940 4.581 1.00 90.38 95 PHE A N 1
ATOM 707 C CA . PHE A 1 95 ? -0.030 -6.784 4.203 1.00 90.38 95 PHE A CA 1
ATOM 708 C C . PHE A 1 95 ? -0.328 -7.744 3.042 1.00 90.38 95 PHE A C 1
ATOM 710 O O . PHE A 1 95 ? 0.561 -8.042 2.247 1.00 90.38 95 PHE A O 1
ATOM 717 N N . LEU A 1 96 ? -1.568 -8.220 2.915 1.00 92.56 96 LEU A N 1
ATOM 718 C CA . LEU A 1 96 ? -1.983 -9.095 1.813 1.00 92.56 96 LEU A CA 1
ATOM 719 C C . LEU A 1 96 ? -2.273 -8.326 0.515 1.00 92.56 96 LEU A C 1
ATOM 721 O O . LEU A 1 96 ? -2.188 -8.895 -0.572 1.00 92.56 96 LEU A O 1
ATOM 725 N N . MET A 1 97 ? -2.597 -7.035 0.597 1.00 90.00 97 MET A N 1
ATOM 726 C CA . MET A 1 97 ? -2.929 -6.209 -0.566 1.00 90.00 97 MET A CA 1
ATOM 727 C C . MET A 1 97 ? -1.790 -6.125 -1.607 1.00 90.00 97 MET A C 1
ATOM 729 O O . MET A 1 97 ? -2.084 -6.333 -2.785 1.00 90.00 97 MET A O 1
ATOM 733 N N . PRO A 1 98 ? -0.507 -5.915 -1.241 1.00 87.06 98 PRO A N 1
ATOM 734 C CA . PRO A 1 98 ? 0.613 -5.987 -2.179 1.00 87.06 98 PRO A CA 1
ATOM 735 C C . PRO A 1 98 ? 0.768 -7.355 -2.841 1.00 87.06 98 PRO A C 1
ATOM 737 O O . PRO A 1 98 ? 1.081 -7.413 -4.023 1.00 87.06 98 PRO A O 1
ATOM 740 N N . LEU A 1 99 ? 0.501 -8.449 -2.118 1.00 87.56 99 LEU A N 1
ATOM 741 C CA . LEU A 1 99 ? 0.542 -9.802 -2.681 1.00 87.56 99 LEU A CA 1
ATOM 742 C C . LEU A 1 99 ? -0.525 -9.968 -3.771 1.00 87.56 99 LEU A C 1
ATOM 744 O O . LEU A 1 99 ? -0.225 -10.436 -4.866 1.00 87.56 99 LEU A O 1
ATOM 748 N N . GLY A 1 100 ? -1.756 -9.523 -3.503 1.00 84.38 100 GLY A N 1
ATOM 749 C CA . GLY A 1 100 ? -2.814 -9.483 -4.515 1.00 84.38 100 GLY A CA 1
ATOM 750 C C . GLY A 1 100 ? -2.458 -8.568 -5.690 1.00 84.38 100 GLY A C 1
ATOM 75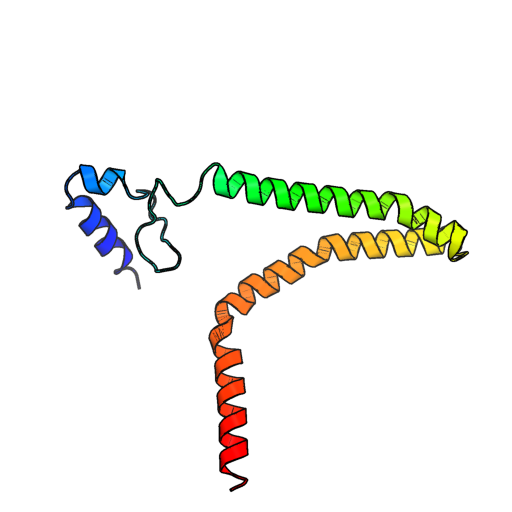1 O O . GLY A 1 100 ? -2.667 -8.933 -6.845 1.00 84.38 100 GLY A O 1
ATOM 752 N N . GLY A 1 101 ? -1.860 -7.409 -5.407 1.00 81.19 101 GLY A N 1
ATOM 753 C CA . GLY A 1 101 ? -1.367 -6.468 -6.410 1.00 81.19 101 GLY A CA 1
ATOM 754 C C . GLY A 1 101 ? -0.274 -7.055 -7.302 1.00 81.19 101 GLY A C 1
ATOM 755 O O . GLY A 1 101 ? -0.326 -6.848 -8.509 1.00 81.19 101 GLY A O 1
ATOM 756 N N . ALA A 1 102 ? 0.657 -7.828 -6.740 1.00 84.69 102 ALA A N 1
ATOM 757 C CA . ALA A 1 102 ? 1.718 -8.518 -7.469 1.00 84.69 102 ALA A CA 1
ATOM 758 C C . ALA A 1 102 ? 1.150 -9.628 -8.357 1.00 84.69 102 ALA A C 1
ATOM 760 O O . ALA A 1 102 ? 1.398 -9.630 -9.556 1.00 84.69 102 ALA A O 1
ATOM 761 N N . VAL A 1 103 ? 0.275 -10.489 -7.819 1.00 81.94 103 VAL A N 1
ATOM 762 C CA . VAL A 1 103 ? -0.413 -11.520 -8.617 1.00 81.94 103 VAL A CA 1
ATOM 763 C C . VAL A 1 103 ? -1.182 -10.884 -9.769 1.00 81.94 103 VAL A C 1
ATOM 765 O O . VAL A 1 103 ? -1.135 -11.388 -10.888 1.00 81.94 103 VAL A O 1
ATOM 768 N N . VAL A 1 104 ? -1.869 -9.764 -9.530 1.00 76.62 104 VAL A N 1
ATOM 769 C CA . VAL A 1 104 ? -2.538 -9.006 -10.589 1.00 76.62 104 VAL A CA 1
ATOM 770 C C . VAL A 1 104 ? -1.515 -8.411 -11.556 1.00 76.62 104 VAL A C 1
ATOM 772 O O . VAL A 1 104 ? -1.707 -8.547 -12.753 1.00 76.62 104 VAL A O 1
ATOM 775 N N . ALA A 1 105 ? -0.432 -7.784 -11.107 1.00 74.38 105 ALA A N 1
ATOM 776 C CA . ALA A 1 105 ? 0.593 -7.224 -11.990 1.00 74.38 105 ALA A CA 1
ATOM 777 C C . ALA A 1 105 ? 1.212 -8.295 -12.906 1.00 74.38 105 ALA A C 1
ATOM 779 O O . ALA A 1 105 ? 1.267 -8.095 -14.120 1.00 74.38 105 ALA A O 1
ATOM 780 N N . ASP A 1 106 ? 1.551 -9.458 -12.354 1.00 73.44 106 ASP A N 1
ATOM 781 C CA . ASP A 1 106 ? 2.158 -10.580 -13.071 1.00 73.44 106 ASP A CA 1
ATOM 782 C C . ASP A 1 106 ? 1.150 -11.286 -13.988 1.00 73.44 106 ASP A C 1
ATOM 784 O O . ASP A 1 106 ? 1.440 -11.566 -15.151 1.00 73.44 106 ASP A O 1
ATOM 788 N N . SER A 1 107 ? -0.084 -11.503 -13.517 1.00 66.69 107 SER A N 1
ATOM 789 C CA . SER A 1 107 ? -1.146 -12.142 -14.313 1.00 66.69 107 SER A CA 1
ATOM 790 C C . SER A 1 107 ? -1.663 -11.226 -15.425 1.00 66.69 107 SER A C 1
ATOM 792 O O . SER A 1 107 ? -2.094 -11.688 -16.482 1.00 66.69 107 SER A O 1
ATOM 794 N N . TYR A 1 108 ? -1.625 -9.911 -15.206 1.00 54.41 108 TYR A N 1
ATOM 795 C CA . TYR A 1 108 ? -2.112 -8.912 -16.145 1.00 54.41 108 TYR A CA 1
ATOM 796 C C . TYR A 1 108 ? -0.998 -8.254 -16.983 1.00 54.41 108 TYR A C 1
ATOM 798 O O . TYR A 1 108 ? -1.320 -7.476 -17.877 1.00 54.41 108 TYR A O 1
ATOM 806 N N . CYS A 1 109 ? 0.272 -8.653 -16.866 1.00 52.38 109 CYS A N 1
ATOM 807 C CA . CYS A 1 109 ? 1.221 -8.566 -17.992 1.00 52.38 109 CYS A CA 1
ATOM 808 C C . CYS A 1 109 ? 0.952 -9.642 -19.074 1.00 52.38 109 CYS A C 1
ATOM 810 O O . CYS A 1 109 ? 1.770 -9.879 -19.956 1.00 52.38 109 CYS A O 1
ATOM 812 N N . GLY A 1 110 ? -0.255 -10.230 -19.063 1.00 55.81 110 GLY A N 1
ATOM 813 C CA . GLY A 1 110 ? -0.960 -10.826 -20.205 1.00 55.81 110 GLY A CA 1
ATOM 814 C C . GLY A 1 110 ? -2.260 -10.088 -20.605 1.00 55.81 110 GLY A C 1
ATOM 815 O O . GLY A 1 110 ? -3.136 -10.695 -21.224 1.00 55.81 110 GLY A O 1
ATOM 816 N N . ARG A 1 111 ? -2.415 -8.792 -20.258 1.00 52.84 111 ARG A N 1
ATOM 817 C CA . ARG A 1 111 ? -3.635 -7.945 -20.412 1.00 52.84 111 ARG A CA 1
ATOM 818 C C . ARG A 1 111 ? -4.244 -7.841 -21.808 1.00 52.84 111 ARG A C 1
ATOM 820 O O . ARG A 1 111 ? -5.427 -7.530 -21.917 1.00 52.84 111 ARG A O 1
ATOM 827 N N . TYR A 1 112 ? -3.485 -8.075 -22.876 1.00 56.53 112 TYR A N 1
ATOM 828 C CA . TYR A 1 112 ? -3.993 -7.860 -24.236 1.00 56.53 112 TYR A CA 1
ATOM 829 C C . TYR A 1 112 ? -5.126 -8.837 -24.598 1.00 56.53 112 TYR A C 1
ATOM 831 O O . TYR A 1 112 ? -6.088 -8.469 -25.269 1.00 56.53 112 TYR A O 1
ATOM 839 N N . ARG A 1 113 ? -5.065 -10.082 -24.104 1.00 58.59 113 ARG A N 1
ATOM 840 C CA . ARG A 1 113 ? -6.013 -11.133 -24.504 1.00 58.59 113 ARG A CA 1
ATOM 841 C C . ARG A 1 113 ? -7.430 -10.918 -23.965 1.00 58.59 113 ARG A C 1
ATOM 843 O O . ARG A 1 113 ? -8.379 -11.179 -24.694 1.00 58.59 113 ARG A O 1
ATOM 850 N N . THR A 1 114 ? -7.604 -10.407 -22.746 1.00 55.69 114 THR A N 1
ATOM 851 C CA . THR A 1 114 ? -8.946 -10.171 -22.172 1.00 55.69 114 THR A CA 1
ATOM 852 C C . THR A 1 114 ? -9.623 -8.931 -22.761 1.00 55.69 114 THR A C 1
ATOM 854 O O . THR A 1 114 ? -10.827 -8.957 -23.010 1.00 55.69 114 THR A O 1
ATOM 857 N N . MET A 1 115 ? -8.848 -7.887 -23.075 1.00 65.94 115 MET A N 1
ATOM 858 C CA . MET A 1 115 ? -9.321 -6.696 -23.796 1.00 65.94 115 MET A CA 1
ATOM 859 C C . MET A 1 115 ? -9.789 -7.040 -25.221 1.00 65.94 115 MET A C 1
ATOM 861 O O . MET A 1 115 ? -10.906 -6.695 -25.598 1.00 65.94 115 MET A O 1
ATOM 865 N N . VAL A 1 116 ? -8.988 -7.795 -25.989 1.00 66.75 116 VAL A N 1
ATOM 866 C CA . VAL A 1 116 ? -9.346 -8.217 -27.358 1.00 66.75 116 VAL A CA 1
ATOM 867 C C . VAL A 1 116 ? -10.584 -9.115 -27.364 1.00 66.75 116 VAL A C 1
ATOM 869 O O . VAL A 1 116 ? -11.497 -8.884 -28.153 1.00 66.75 116 VAL A O 1
ATOM 872 N N . VAL A 1 117 ? -10.661 -10.101 -26.464 1.00 73.94 117 VAL A N 1
ATOM 873 C CA . VAL A 1 117 ? -11.821 -11.006 -26.388 1.00 73.94 117 VAL A CA 1
ATOM 874 C C . VAL A 1 117 ? -13.108 -10.245 -26.046 1.00 73.94 117 VAL A C 1
ATOM 876 O O . VAL A 1 117 ? -14.126 -10.478 -26.693 1.00 73.94 117 VAL A O 1
ATOM 879 N N . SER A 1 118 ? -13.065 -9.291 -25.108 1.00 70.25 118 SER A N 1
ATOM 880 C CA . SER A 1 118 ? -14.222 -8.439 -24.786 1.00 70.25 118 SER A CA 1
ATOM 881 C C . SER A 1 118 ? -14.695 -7.620 -25.999 1.00 70.25 118 SER A C 1
ATOM 883 O O . SER A 1 118 ? -15.882 -7.624 -26.332 1.00 70.25 118 SER A O 1
ATOM 885 N N . CYS A 1 119 ? -13.762 -6.996 -26.730 1.00 74.44 119 CYS A N 1
ATOM 886 C CA . CYS A 1 119 ? -14.074 -6.230 -27.940 1.00 74.44 119 CYS A CA 1
ATOM 887 C C . CYS A 1 119 ? -14.688 -7.094 -29.058 1.00 74.44 119 CYS A C 1
ATOM 889 O O . CYS A 1 119 ? -15.676 -6.687 -29.671 1.00 74.44 119 CYS A O 1
ATOM 891 N N . PHE A 1 120 ? -14.151 -8.294 -29.313 1.00 78.12 120 PHE A N 1
ATOM 892 C CA . PHE A 1 120 ? -14.686 -9.199 -30.342 1.00 78.12 120 PHE A CA 1
ATOM 893 C C . PHE A 1 120 ? -16.103 -9.683 -30.023 1.00 78.12 120 PHE A C 1
ATOM 895 O O . PHE A 1 120 ? -16.944 -9.745 -30.921 1.00 78.12 120 PHE A O 1
ATOM 902 N N . ILE A 1 121 ? -16.390 -9.993 -28.756 1.00 83.12 121 ILE A N 1
ATOM 903 C CA . ILE A 1 121 ? -17.729 -10.418 -28.331 1.00 83.12 121 ILE A CA 1
ATOM 904 C C . ILE A 1 121 ? -18.741 -9.282 -28.537 1.00 83.12 121 ILE A C 1
ATOM 906 O O . ILE A 1 121 ? -19.818 -9.523 -29.082 1.00 83.12 121 ILE A O 1
ATOM 910 N N . GLY A 1 122 ? -18.384 -8.043 -28.183 1.00 80.62 122 GLY A N 1
ATOM 911 C CA . GLY A 1 122 ? -19.253 -6.879 -28.379 1.00 80.62 122 GLY A CA 1
ATOM 912 C C . GLY A 1 122 ? -19.631 -6.639 -29.846 1.00 80.62 122 GLY A C 1
ATOM 913 O O . GLY A 1 122 ? -20.807 -6.479 -30.163 1.00 80.62 122 GLY A O 1
ATOM 914 N N . VAL A 1 123 ? -18.660 -6.684 -30.764 1.00 79.94 123 VAL A N 1
ATOM 915 C CA . VAL A 1 123 ? -18.914 -6.478 -32.207 1.00 79.94 123 VAL A CA 1
ATOM 916 C C . VAL A 1 123 ? -19.732 -7.623 -32.818 1.00 79.94 123 VAL A C 1
ATOM 918 O O . VAL A 1 123 ? -20.636 -7.387 -33.625 1.00 79.94 123 VAL A O 1
ATOM 921 N N . ALA A 1 124 ? -19.453 -8.869 -32.422 1.00 75.88 124 ALA A N 1
ATOM 922 C CA . ALA A 1 124 ? -20.181 -10.037 -32.912 1.00 75.88 124 ALA A CA 1
ATOM 923 C C . ALA A 1 124 ? -21.658 -10.045 -32.476 1.00 75.88 124 ALA A C 1
ATOM 925 O O . ALA A 1 124 ? -22.514 -10.503 -33.236 1.00 75.88 124 ALA A O 1
ATOM 926 N N . VAL A 1 125 ? -21.966 -9.524 -31.283 1.00 77.88 125 VAL A N 1
ATOM 927 C CA . VAL A 1 125 ? -23.348 -9.323 -30.818 1.00 77.88 125 VAL A CA 1
ATOM 928 C C . VAL A 1 125 ? -24.043 -8.238 -31.641 1.00 77.88 125 VAL A C 1
AT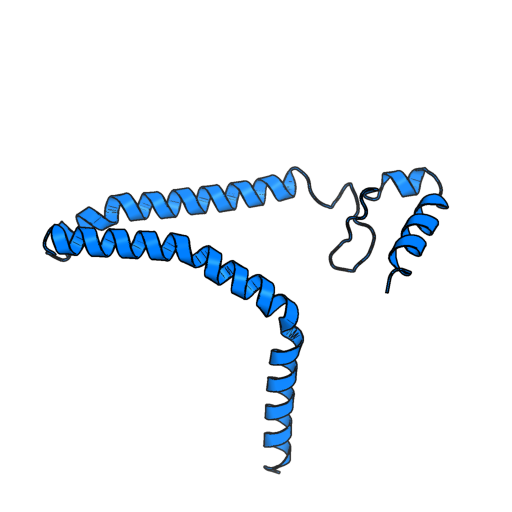OM 930 O O . VAL A 1 125 ? -25.147 -8.470 -32.130 1.00 77.88 125 VAL A O 1
ATOM 933 N N . SER A 1 126 ? -23.388 -7.099 -31.879 1.00 65.94 126 SER A N 1
ATOM 934 C CA . SER A 1 126 ? -23.978 -5.991 -32.646 1.00 65.94 126 SER A CA 1
ATOM 935 C C . SER A 1 126 ? -24.263 -6.341 -34.111 1.00 65.94 126 SER A C 1
ATOM 937 O O . SER A 1 126 ? -25.245 -5.872 -34.672 1.00 65.94 126 SER A O 1
ATOM 939 N N . THR A 1 127 ? -23.457 -7.211 -34.728 1.00 66.06 127 THR A N 1
ATOM 940 C CA . THR A 1 127 ? -23.640 -7.634 -36.134 1.00 66.06 127 THR A CA 1
ATOM 941 C C . THR A 1 127 ? -24.813 -8.608 -36.317 1.00 66.06 127 THR A C 1
ATOM 943 O O . THR A 1 127 ? -25.312 -8.766 -37.422 1.00 66.06 127 THR A O 1
ATOM 946 N N . ARG A 1 128 ? -25.280 -9.267 -35.246 1.00 56.50 128 ARG A N 1
ATOM 947 C CA . ARG A 1 128 ? -26.476 -10.132 -35.279 1.00 56.50 128 ARG A CA 1
ATOM 948 C C . ARG A 1 128 ? -27.783 -9.394 -34.979 1.00 56.50 128 ARG A C 1
ATOM 950 O O . ARG A 1 128 ? -28.842 -10.011 -35.047 1.00 56.50 128 ARG A O 1
ATOM 957 N N . ALA A 1 129 ? -27.705 -8.115 -34.622 1.00 56.62 129 ALA A N 1
ATOM 958 C CA . ALA A 1 129 ? -28.850 -7.277 -34.271 1.00 56.62 129 ALA A CA 1
ATOM 959 C C . ALA A 1 129 ? -29.242 -6.275 -35.379 1.00 56.62 129 ALA A C 1
ATOM 961 O O . ALA A 1 129 ? -30.096 -5.423 -35.143 1.00 56.62 129 ALA A O 1
ATOM 962 N N . ASN A 1 130 ? -28.639 -6.383 -36.569 1.00 49.56 130 ASN A N 1
ATOM 963 C CA . ASN A 1 130 ? -28.970 -5.633 -37.785 1.00 49.56 130 ASN A CA 1
ATOM 964 C C . ASN A 1 130 ? -29.149 -6.605 -38.951 1.00 49.56 130 ASN A C 1
ATOM 966 O O . ASN A 1 130 ? -30.053 -6.369 -39.777 1.00 49.56 130 ASN A O 1
#

Sequence (130 aa):
MASTGEHTVSLLARLPTEAAEEYTTDGSLDFDGNPALKNRTGGWRACRSVLGTEFCYCLAFHGISFNLVTYLTGVLGQSNVAAARNVSTWQATCFLMPLGGAVVADSYCGRYRTMVVSCFIGVAVSTRAN

InterPro domains:
  IPR036259 MFS transporter superfamily [G3DSA:1.20.1250.20] (15-127)
  IPR036259 MFS transporter superfamily [SSF103473] (47-125)

pLDDT: mean 75.57, std 15.26, range [36.28, 94.94]

Foldseek 3Di:
DPPPQVVVLVVLVVDDPVVVQQFDNPCDADPVRHGHGPVPDDDPVVVVVVVVVVVVLVCVVVVCLVVQLCCCCPVVVDDNVVSVVVSVVVVVCSVCVVVVVVCCVVVCVVVPVVVVVVVVVVVVVVVVVD

Secondary structure (DSSP, 8-state):
--SHHHHHHHHHTTS-HHHHHHB-TT--B-TTSSBPBTTTSSTHHHHHHHHHHHHHHHHHHHHHHHHHHHHHHHTS---HHHHHHHHHHHHHHHHHHHHHHHHHHHHHTTTHHHHHHHHHHHHHHHHT--